Protein AF-A0A7W9D4F5-F1 (afdb_monomer)

Sequence (59 aa):
MQEEQRRTEDASKDAFFERIAKLSEEMVAAHGKDFSMGALVLGARWIAEGRGDPGHKAN

Structure (mmCIF, N/CA/C/O backbone):
data_AF-A0A7W9D4F5-F1
#
_entry.id   AF-A0A7W9D4F5-F1
#
loop_
_atom_site.group_PDB
_atom_site.id
_atom_site.type_symbol
_atom_site.label_atom_id
_atom_site.label_alt_id
_atom_site.label_comp_id
_atom_site.label_asym_id
_atom_site.label_entity_id
_atom_site.label_seq_id
_atom_site.pdbx_PDB_ins_code
_atom_site.Cartn_x
_atom_site.Cartn_y
_atom_site.Cartn_z
_atom_site.occupancy
_atom_site.B_iso_or_equiv
_atom_site.auth_seq_id
_atom_site.auth_comp_id
_atom_site.auth_asym_id
_atom_site.auth_atom_id
_atom_site.pdbx_PDB_model_num
ATOM 1 N N . MET A 1 1 ? -14.448 -3.792 28.249 1.00 62.16 1 MET A N 1
ATOM 2 C CA . MET A 1 1 ? -14.924 -3.160 26.995 1.00 62.16 1 MET A CA 1
ATOM 3 C C . MET A 1 1 ? -13.800 -2.540 26.151 1.00 62.16 1 MET A C 1
ATOM 5 O O . MET A 1 1 ? -13.847 -2.701 24.944 1.00 62.16 1 MET A O 1
ATOM 9 N N . GLN A 1 2 ? -12.766 -1.893 26.718 1.00 60.06 2 GLN A N 1
ATOM 10 C CA . GLN A 1 2 ? -11.675 -1.280 25.917 1.00 60.06 2 GLN A CA 1
ATOM 11 C C . GLN A 1 2 ? -10.720 -2.272 25.206 1.00 60.06 2 GLN A C 1
ATOM 13 O O . GLN A 1 2 ? -9.975 -1.890 24.307 1.00 60.06 2 GLN A O 1
ATOM 18 N N . GLU A 1 3 ? -10.695 -3.544 25.603 1.00 61.47 3 GLU A N 1
ATOM 19 C CA . GLU A 1 3 ? -9.862 -4.580 24.959 1.00 61.47 3 GLU A CA 1
ATOM 20 C C . GLU A 1 3 ? -10.507 -5.143 23.687 1.00 61.47 3 GLU A C 1
ATOM 22 O O . GLU A 1 3 ? -9.823 -5.467 22.722 1.00 61.47 3 GLU A O 1
ATOM 27 N N . GLU A 1 4 ? -11.837 -5.190 23.656 1.00 63.78 4 GLU A N 1
ATOM 28 C CA . GLU A 1 4 ? -12.614 -5.696 22.524 1.00 63.78 4 GLU A CA 1
ATOM 29 C C . GLU A 1 4 ? -12.634 -4.697 21.359 1.00 63.78 4 GLU A C 1
ATOM 31 O O . GLU A 1 4 ? -12.565 -5.092 20.195 1.00 63.78 4 GLU A O 1
ATOM 36 N N . GLN A 1 5 ? -12.614 -3.396 21.675 1.00 63.06 5 GLN A N 1
ATOM 37 C CA . GLN A 1 5 ? -12.435 -2.325 20.691 1.00 63.06 5 GLN A CA 1
ATOM 38 C C . GLN A 1 5 ? -11.055 -2.394 20.032 1.00 63.06 5 GLN A C 1
ATOM 40 O O . GLN A 1 5 ? -10.992 -2.446 18.809 1.00 63.06 5 GLN A O 1
ATOM 45 N N . ARG A 1 6 ? -9.968 -2.520 20.810 1.00 62.88 6 ARG A N 1
ATOM 46 C CA . ARG A 1 6 ? -8.611 -2.686 20.254 1.00 62.88 6 ARG A CA 1
ATOM 47 C C . ARG A 1 6 ? -8.494 -3.922 19.366 1.00 62.88 6 ARG A C 1
ATOM 49 O O . ARG A 1 6 ? -8.007 -3.821 18.251 1.00 62.88 6 ARG A O 1
ATOM 56 N N . ARG A 1 7 ? -9.033 -5.066 19.803 1.00 68.38 7 ARG A N 1
ATOM 57 C CA . ARG A 1 7 ? -9.022 -6.301 19.001 1.00 68.38 7 ARG A CA 1
ATOM 58 C C . ARG A 1 7 ? -9.785 -6.153 17.679 1.00 68.38 7 ARG A C 1
ATOM 60 O O . ARG A 1 7 ? -9.361 -6.696 16.664 1.00 68.38 7 ARG A O 1
ATOM 67 N N . THR A 1 8 ? -10.906 -5.434 17.691 1.00 71.12 8 THR A N 1
ATOM 68 C CA . THR A 1 8 ? -11.713 -5.178 16.487 1.00 71.12 8 THR A CA 1
ATOM 69 C C . THR A 1 8 ? -11.028 -4.179 15.552 1.00 71.12 8 THR A C 1
ATOM 71 O O . THR A 1 8 ? -11.039 -4.361 14.335 1.00 71.12 8 THR A O 1
ATOM 74 N N . GLU A 1 9 ? -10.398 -3.142 16.103 1.00 70.06 9 GLU A N 1
ATOM 75 C CA . GLU A 1 9 ? -9.603 -2.175 15.342 1.00 70.06 9 GLU A CA 1
ATOM 76 C C . GLU A 1 9 ? -8.381 -2.825 14.692 1.00 70.06 9 GLU A C 1
ATOM 78 O O . GLU A 1 9 ? -8.103 -2.561 13.524 1.00 70.06 9 GLU A O 1
ATOM 83 N N . ASP A 1 10 ? -7.683 -3.697 15.415 1.00 74.31 10 ASP A N 1
ATOM 84 C CA . ASP A 1 10 ? -6.522 -4.419 14.897 1.00 74.31 10 ASP A CA 1
ATOM 85 C C . ASP A 1 10 ? -6.938 -5.388 13.782 1.00 74.31 10 ASP A C 1
ATOM 87 O O . ASP A 1 10 ? -6.354 -5.358 12.702 1.00 74.31 10 ASP A O 1
ATOM 91 N N . ALA A 1 11 ? -8.046 -6.119 13.955 1.00 78.94 11 ALA A N 1
ATOM 92 C CA . ALA A 1 11 ? -8.598 -6.972 12.899 1.00 78.94 11 ALA A CA 1
ATOM 93 C C . ALA A 1 11 ? -8.993 -6.185 11.633 1.00 78.94 11 ALA A C 1
ATOM 95 O O . ALA A 1 11 ? -8.819 -6.663 10.512 1.00 78.94 11 ALA A O 1
ATOM 96 N N . SER A 1 12 ? -9.518 -4.967 11.796 1.00 83.44 12 SER A N 1
ATOM 97 C CA . SER A 1 12 ? -9.844 -4.086 10.671 1.00 83.44 12 SER A CA 1
ATOM 98 C C . SER A 1 12 ? -8.582 -3.635 9.929 1.00 83.44 12 SER A C 1
ATOM 100 O O . SER A 1 12 ? -8.529 -3.711 8.701 1.00 83.44 12 SER A O 1
ATOM 102 N N . LYS A 1 13 ? -7.538 -3.222 10.661 1.00 84.19 13 LYS A N 1
ATOM 103 C CA . LYS A 1 13 ? -6.245 -2.820 10.081 1.00 84.19 13 LYS A CA 1
ATOM 104 C C . LYS A 1 13 ? -5.588 -3.968 9.319 1.00 84.19 13 LYS A C 1
ATOM 106 O O . LYS A 1 13 ? -5.173 -3.767 8.179 1.00 84.19 13 LYS A O 1
ATOM 111 N N . ASP A 1 14 ? -5.560 -5.163 9.901 1.00 89.69 14 ASP A N 1
ATOM 112 C CA . ASP A 1 14 ? -4.997 -6.358 9.267 1.00 89.69 14 ASP A CA 1
ATOM 113 C C . ASP A 1 14 ? -5.709 -6.682 7.944 1.00 89.69 14 ASP A C 1
ATOM 115 O O . ASP A 1 14 ? -5.058 -6.937 6.930 1.00 89.69 14 ASP A O 1
ATOM 119 N N . ALA A 1 15 ? -7.040 -6.549 7.895 1.00 91.38 15 ALA A N 1
ATOM 120 C CA . ALA A 1 15 ? -7.807 -6.743 6.664 1.00 91.38 15 ALA A CA 1
ATOM 121 C C . ALA A 1 15 ? -7.445 -5.731 5.558 1.00 91.38 15 ALA A C 1
ATOM 123 O O . ALA A 1 15 ? -7.474 -6.072 4.370 1.00 91.38 15 ALA A O 1
ATOM 124 N N . PHE A 1 16 ? -7.096 -4.488 5.911 1.00 92.00 16 PHE A N 1
ATOM 125 C CA . PHE A 1 16 ? -6.583 -3.520 4.937 1.00 92.00 16 PHE A CA 1
ATOM 126 C C . PHE A 1 16 ? -5.188 -3.903 4.443 1.00 92.00 16 PHE A C 1
ATOM 128 O O . PHE A 1 16 ? -4.947 -3.840 3.236 1.00 92.00 16 PHE A O 1
ATOM 135 N N . PHE A 1 17 ? -4.297 -4.349 5.332 1.00 91.38 17 PHE A N 1
ATOM 136 C CA . PHE A 1 17 ? -2.970 -4.824 4.938 1.00 91.38 17 PHE A CA 1
ATOM 137 C C . PHE A 1 17 ? -3.047 -6.021 3.986 1.00 91.38 17 PHE A C 1
ATOM 139 O O . PHE A 1 17 ? -2.373 -6.017 2.957 1.00 91.38 17 PHE A O 1
ATOM 146 N N . GLU A 1 18 ? -3.922 -6.994 4.251 1.00 94.50 18 GLU A N 1
ATOM 147 C CA . GLU A 1 18 ? -4.135 -8.132 3.348 1.00 94.50 18 GLU A CA 1
ATOM 148 C C . GLU A 1 18 ? -4.629 -7.704 1.962 1.00 94.50 18 GLU A C 1
ATOM 150 O O . GLU A 1 18 ? -4.192 -8.243 0.943 1.00 94.50 18 GLU A O 1
ATOM 155 N N . ARG A 1 19 ? -5.546 -6.733 1.897 1.00 95.38 19 ARG A N 1
ATOM 156 C CA . ARG A 1 19 ? -6.051 -6.215 0.616 1.00 95.38 19 ARG A CA 1
ATOM 157 C C . ARG A 1 19 ? -4.968 -5.477 -0.160 1.00 95.38 19 ARG A C 1
ATOM 159 O O . ARG A 1 19 ? -4.873 -5.661 -1.370 1.00 95.38 19 ARG A O 1
ATOM 166 N N . ILE A 1 20 ? -4.147 -4.680 0.524 1.00 94.50 20 ILE A N 1
ATOM 167 C CA . ILE A 1 20 ? -3.001 -4.001 -0.093 1.00 94.50 20 ILE A CA 1
ATOM 168 C C . ILE A 1 20 ? -2.010 -5.035 -0.630 1.00 94.50 20 ILE A C 1
ATOM 170 O O . ILE A 1 20 ? -1.535 -4.880 -1.752 1.00 94.50 20 ILE A O 1
ATOM 174 N N . ALA A 1 21 ? -1.734 -6.105 0.120 1.00 94.12 21 ALA A N 1
ATOM 175 C CA . ALA A 1 21 ? -0.848 -7.178 -0.321 1.00 94.12 21 ALA A CA 1
ATOM 176 C C . ALA A 1 21 ? -1.368 -7.861 -1.596 1.00 94.12 21 ALA A C 1
ATOM 178 O O . ALA A 1 21 ? -0.652 -7.900 -2.594 1.00 94.12 21 ALA A O 1
ATOM 179 N N .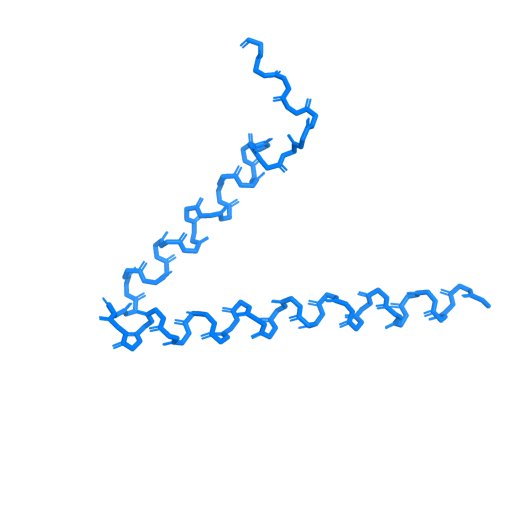 LYS A 1 22 ? -2.636 -8.292 -1.609 1.00 96.75 22 LYS A N 1
ATOM 180 C CA . LYS A 1 22 ? -3.262 -8.914 -2.790 1.00 96.75 22 LYS A CA 1
ATOM 181 C C . LYS A 1 22 ? -3.245 -7.995 -4.010 1.00 96.75 22 LYS A C 1
ATOM 183 O O . LYS A 1 22 ? -2.841 -8.411 -5.089 1.00 96.75 22 LYS A O 1
ATOM 188 N N . LEU A 1 23 ? -3.606 -6.724 -3.828 1.00 96.00 23 LEU A N 1
ATOM 189 C CA . LEU A 1 23 ? -3.552 -5.736 -4.907 1.00 96.00 23 LEU A CA 1
ATOM 190 C C . LEU A 1 23 ? -2.122 -5.559 -5.436 1.00 96.00 23 LEU A C 1
ATOM 192 O O . LEU A 1 23 ? -1.909 -5.474 -6.642 1.00 96.00 23 LEU A O 1
ATOM 196 N N . SER A 1 24 ? -1.136 -5.530 -4.539 1.00 95.12 24 SER A N 1
ATOM 197 C CA . SER A 1 24 ? 0.273 -5.430 -4.921 1.00 95.12 24 SER A CA 1
ATOM 198 C C . SER A 1 24 ? 0.698 -6.632 -5.764 1.00 95.12 24 SER A C 1
ATOM 200 O O . SER A 1 24 ? 1.351 -6.449 -6.784 1.00 95.12 24 SER A O 1
ATOM 202 N N . GLU A 1 25 ? 0.303 -7.847 -5.384 1.00 96.62 25 GLU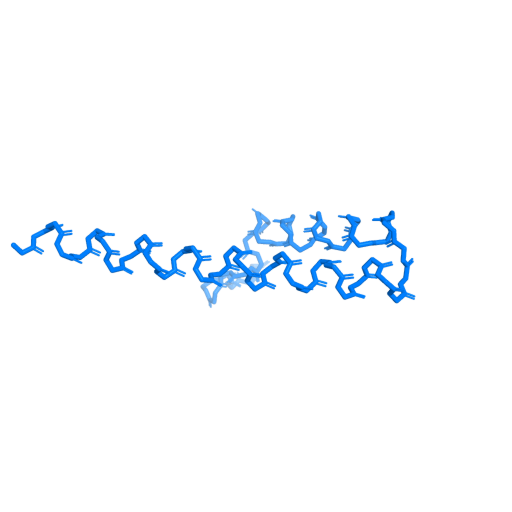 A N 1
ATOM 203 C CA . GLU A 1 25 ? 0.581 -9.066 -6.153 1.00 96.62 25 GLU A CA 1
ATOM 204 C C . GLU A 1 25 ? -0.043 -9.020 -7.555 1.00 96.62 25 GLU A C 1
ATOM 206 O O . GLU A 1 25 ? 0.642 -9.310 -8.537 1.00 96.62 25 GLU A O 1
ATOM 211 N N . GLU A 1 26 ? -1.302 -8.587 -7.668 1.00 97.19 26 GLU A N 1
ATOM 212 C CA . GLU A 1 26 ? -1.988 -8.417 -8.956 1.00 97.19 26 GLU A CA 1
ATOM 213 C C . GLU A 1 26 ? -1.272 -7.395 -9.854 1.00 97.19 26 GLU A C 1
ATOM 215 O O . GLU A 1 26 ? -1.029 -7.655 -11.036 1.00 97.19 26 GLU A O 1
ATOM 220 N N . MET A 1 27 ? -0.864 -6.254 -9.291 1.00 97.31 27 MET A N 1
ATOM 221 C CA . MET A 1 27 ? -0.117 -5.224 -10.017 1.00 97.31 27 MET A CA 1
ATOM 222 C C . MET A 1 27 ? 1.258 -5.731 -10.469 1.00 97.31 27 MET A C 1
ATOM 224 O O . MET A 1 27 ? 1.676 -5.451 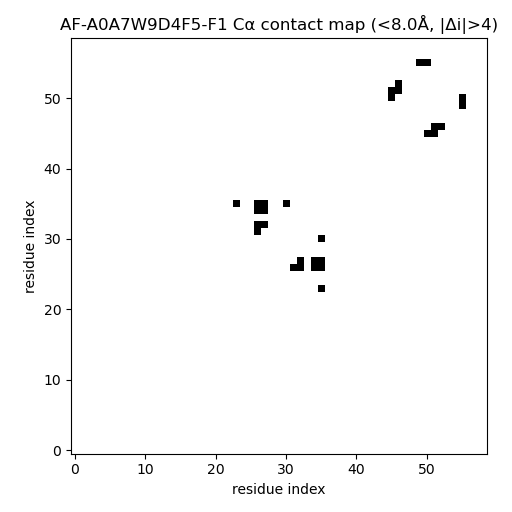-11.597 1.00 97.31 27 MET A O 1
ATOM 228 N N . VAL A 1 28 ? 1.948 -6.512 -9.629 1.00 97.25 28 VAL A N 1
ATOM 229 C CA . VAL A 1 28 ? 3.250 -7.104 -9.967 1.00 97.25 28 VAL A CA 1
ATOM 230 C C . VAL A 1 28 ? 3.098 -8.108 -11.103 1.00 97.25 28 VAL A C 1
ATOM 232 O O . VAL A 1 28 ? 3.906 -8.089 -12.030 1.00 97.25 28 VAL A O 1
ATOM 235 N N . ALA A 1 29 ? 2.062 -8.948 -11.061 1.00 97.06 29 ALA A N 1
ATOM 236 C CA . ALA A 1 29 ? 1.787 -9.925 -12.107 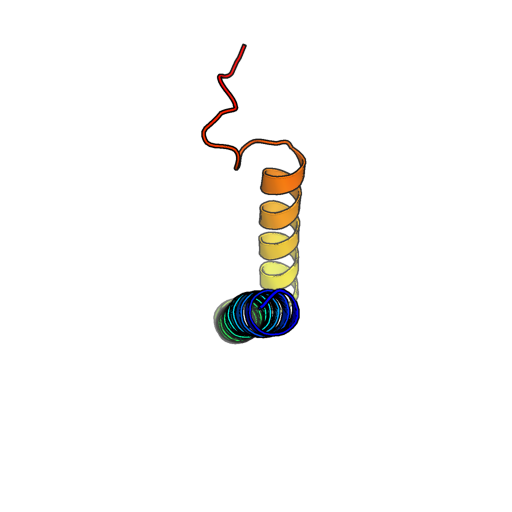1.00 97.06 29 ALA A CA 1
ATOM 237 C C . ALA A 1 29 ? 1.441 -9.262 -13.453 1.00 97.06 29 ALA A C 1
ATOM 239 O O . ALA A 1 29 ? 1.865 -9.751 -14.499 1.00 97.06 29 ALA A O 1
ATOM 240 N N . ALA A 1 30 ? 0.708 -8.144 -13.437 1.00 96.75 30 ALA A N 1
ATOM 241 C CA . ALA A 1 30 ? 0.278 -7.449 -14.651 1.00 96.75 30 ALA A CA 1
ATOM 242 C C . ALA A 1 30 ? 1.343 -6.509 -15.251 1.00 96.75 30 ALA A C 1
ATOM 244 O O . ALA A 1 30 ? 1.461 -6.409 -16.472 1.00 96.75 30 ALA A O 1
ATOM 245 N N . HIS A 1 31 ? 2.100 -5.798 -14.411 1.00 94.62 31 HIS A N 1
ATOM 246 C CA . HIS A 1 31 ? 2.937 -4.664 -14.832 1.00 94.62 31 HIS A CA 1
ATOM 247 C C . HIS A 1 31 ? 4.375 -4.704 -14.299 1.00 94.62 31 HIS A C 1
ATOM 249 O O . HIS A 1 31 ? 5.198 -3.869 -14.677 1.00 94.62 31 HIS A O 1
ATOM 255 N N . GLY A 1 32 ? 4.704 -5.669 -13.441 1.00 94.94 32 GLY A N 1
ATOM 256 C CA . GLY A 1 32 ? 6.031 -5.825 -12.861 1.00 94.94 32 GLY A CA 1
ATOM 257 C C . GLY A 1 32 ? 6.225 -5.104 -11.526 1.00 94.94 32 GLY A C 1
ATOM 258 O O . GLY A 1 32 ? 5.431 -4.271 -11.071 1.00 94.94 32 GLY A O 1
ATOM 259 N N . LYS A 1 33 ? 7.328 -5.464 -10.867 1.00 94.56 33 LYS A N 1
ATOM 260 C CA . LYS A 1 33 ? 7.651 -5.037 -9.501 1.00 94.56 33 LYS A CA 1
ATOM 261 C C . LYS A 1 33 ? 7.901 -3.537 -9.375 1.00 94.56 33 LYS A C 1
ATOM 263 O O . LYS A 1 33 ? 7.390 -2.918 -8.443 1.00 94.56 33 LYS A O 1
ATOM 268 N N . ASP A 1 34 ? 8.647 -2.959 -10.310 1.00 96.31 34 ASP A N 1
ATOM 269 C CA . ASP A 1 34 ? 9.073 -1.559 -10.225 1.00 96.31 34 ASP A CA 1
ATOM 270 C C . ASP A 1 34 ? 7.889 -0.597 -10.373 1.00 96.31 34 ASP A C 1
ATOM 272 O O . ASP A 1 34 ? 7.759 0.356 -9.603 1.00 96.31 34 ASP A O 1
ATOM 276 N N . PHE A 1 35 ? 6.969 -0.904 -11.294 1.00 94.94 35 PHE A N 1
ATOM 277 C CA . PHE A 1 35 ? 5.717 -0.164 -11.442 1.00 94.94 35 PHE A CA 1
ATOM 278 C C . PHE A 1 35 ? 4.881 -0.221 -10.160 1.00 94.94 35 PHE A C 1
ATOM 280 O O . PHE A 1 35 ? 4.447 0.811 -9.650 1.00 94.94 35 PHE A O 1
ATOM 287 N N . SER A 1 36 ? 4.695 -1.425 -9.617 1.00 96.56 36 SER A N 1
ATOM 288 C CA . SER A 1 36 ? 3.835 -1.648 -8.452 1.00 96.56 36 SER A CA 1
ATOM 289 C C . SER A 1 36 ? 4.344 -0.909 -7.220 1.00 96.56 36 SER A C 1
ATOM 291 O O . SER A 1 36 ? 3.588 -0.221 -6.536 1.00 96.56 36 SER A O 1
ATOM 293 N N . MET A 1 37 ? 5.655 -0.977 -6.983 1.00 95.31 37 MET A N 1
ATOM 294 C CA . MET A 1 37 ? 6.303 -0.245 -5.902 1.00 95.31 37 MET A CA 1
ATOM 295 C C . MET A 1 37 ? 6.158 1.270 -6.080 1.00 95.31 37 MET A C 1
ATOM 297 O O . MET A 1 37 ? 5.778 1.961 -5.136 1.00 95.31 37 MET A O 1
ATOM 301 N N . GLY A 1 38 ? 6.403 1.787 -7.288 1.00 95.69 38 GLY A N 1
ATOM 302 C CA . GLY A 1 38 ? 6.261 3.213 -7.585 1.00 95.69 38 GLY A CA 1
ATOM 303 C C . GLY A 1 38 ? 4.838 3.729 -7.358 1.00 95.69 38 GLY A C 1
ATOM 304 O O . GLY A 1 38 ? 4.652 4.776 -6.738 1.00 95.69 38 GLY A O 1
ATOM 305 N N . ALA A 1 39 ? 3.828 2.973 -7.791 1.00 96.00 39 ALA A N 1
ATOM 306 C CA . ALA A 1 39 ? 2.424 3.332 -7.618 1.00 96.00 39 ALA A CA 1
ATOM 307 C C . ALA A 1 39 ? 2.009 3.392 -6.137 1.00 96.00 39 ALA A C 1
ATOM 309 O O . ALA A 1 39 ? 1.360 4.352 -5.716 1.00 96.00 39 ALA A O 1
ATOM 310 N N . LEU A 1 40 ? 2.428 2.415 -5.326 1.00 94.69 40 LEU A N 1
ATOM 311 C CA . LEU A 1 40 ? 2.131 2.393 -3.890 1.00 94.69 40 LEU A CA 1
ATOM 312 C C . LEU A 1 40 ? 2.843 3.523 -3.137 1.00 94.69 40 LEU A C 1
ATOM 314 O O . LEU A 1 40 ? 2.238 4.158 -2.274 1.00 94.69 40 LEU A O 1
ATOM 318 N N . VAL A 1 41 ? 4.094 3.829 -3.496 1.00 95.00 41 VAL A N 1
ATOM 319 C CA . VAL A 1 41 ? 4.835 4.974 -2.939 1.00 95.00 41 VAL A CA 1
ATOM 320 C C . VAL A 1 41 ? 4.145 6.297 -3.284 1.00 95.00 41 VAL A C 1
ATOM 322 O O . VAL A 1 41 ? 4.018 7.162 -2.417 1.00 95.00 41 VAL A O 1
ATOM 325 N N . LEU A 1 42 ? 3.652 6.459 -4.517 1.00 94.50 42 LEU A N 1
ATOM 326 C CA . LEU A 1 42 ? 2.884 7.645 -4.913 1.00 94.50 42 LEU A CA 1
ATOM 327 C C . LEU A 1 42 ? 1.572 7.768 -4.130 1.00 94.50 42 LEU A C 1
ATOM 329 O O . LEU A 1 42 ? 1.247 8.858 -3.662 1.00 94.50 42 LEU A O 1
ATOM 333 N N . GLY A 1 43 ? 0.84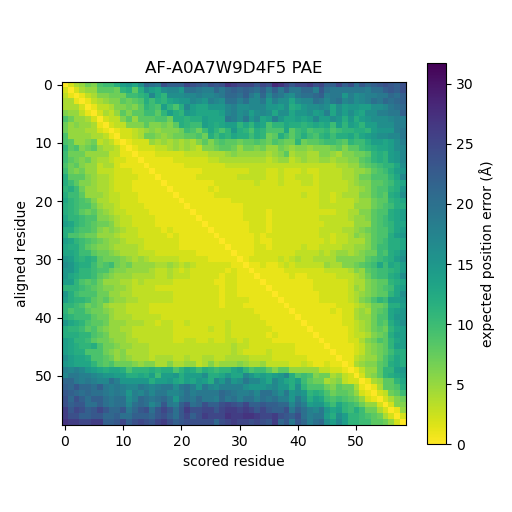9 6.662 -3.937 1.00 91.69 43 GLY A N 1
ATOM 334 C CA . GLY A 1 43 ? -0.359 6.635 -3.110 1.00 91.69 43 GLY A CA 1
ATOM 335 C C . GLY A 1 43 ? -0.078 7.027 -1.657 1.00 91.69 43 GLY A C 1
ATOM 336 O O . GLY A 1 43 ? -0.758 7.891 -1.107 1.00 91.69 43 GLY A O 1
ATOM 337 N N . ALA A 1 44 ? 0.975 6.469 -1.054 1.00 92.50 44 ALA A N 1
ATOM 338 C CA . ALA A 1 44 ? 1.396 6.823 0.300 1.00 92.50 44 ALA A CA 1
ATOM 339 C C . ALA A 1 44 ? 1.771 8.309 0.417 1.00 92.50 44 ALA A C 1
ATOM 341 O O . ALA A 1 44 ? 1.367 8.982 1.366 1.00 92.50 44 ALA A O 1
ATOM 342 N N . ARG A 1 45 ? 2.494 8.844 -0.574 1.00 91.44 45 ARG A N 1
ATOM 343 C CA . ARG A 1 45 ? 2.859 10.262 -0.625 1.00 91.44 45 ARG A CA 1
ATOM 344 C C . ARG A 1 45 ? 1.633 11.1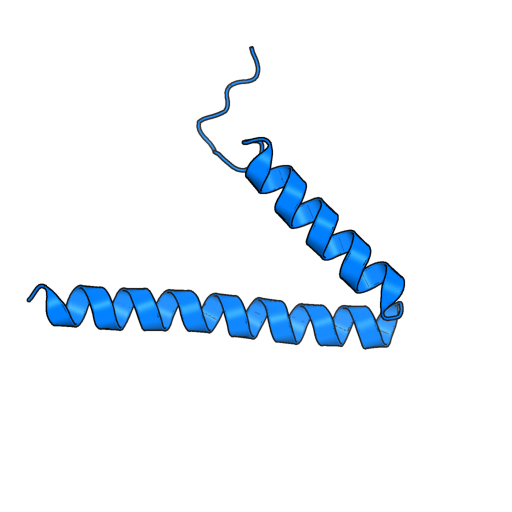66 -0.724 1.00 91.44 45 ARG A C 1
ATOM 346 O O . ARG A 1 45 ? 1.565 12.158 -0.013 1.00 91.44 45 ARG A O 1
ATOM 353 N N . TRP A 1 46 ? 0.649 10.804 -1.541 1.00 90.31 46 TRP A N 1
ATOM 354 C CA . TRP A 1 46 ? -0.600 11.557 -1.671 1.00 90.31 46 TRP A CA 1
ATOM 355 C C . TRP A 1 46 ? -1.370 11.652 -0.343 1.00 90.31 46 TRP A C 1
ATOM 357 O O . TRP A 1 46 ? -1.889 12.715 0.001 1.00 90.31 46 TRP A O 1
ATOM 367 N N . ILE A 1 47 ? -1.392 10.561 0.432 1.00 88.44 47 ILE A N 1
ATOM 368 C CA . ILE A 1 47 ? -1.967 10.542 1.785 1.00 88.44 47 ILE A CA 1
ATOM 369 C C . ILE A 1 47 ? -1.155 11.449 2.718 1.00 88.44 47 ILE A C 1
ATOM 371 O O . ILE A 1 47 ? -1.733 12.272 3.425 1.00 88.44 47 ILE A O 1
ATOM 375 N N . ALA A 1 48 ? 0.177 11.335 2.696 1.00 88.38 48 ALA A N 1
ATOM 376 C CA . ALA A 1 48 ? 1.076 12.139 3.527 1.00 88.38 48 ALA A CA 1
ATOM 377 C C . ALA A 1 48 ? 0.998 13.647 3.222 1.00 88.38 48 ALA A C 1
ATO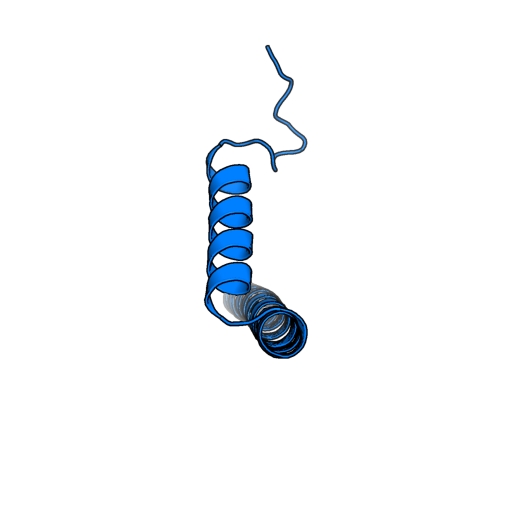M 379 O O . ALA A 1 48 ? 1.152 14.467 4.121 1.00 88.38 48 ALA A O 1
ATOM 380 N N . GLU A 1 49 ? 0.709 14.016 1.973 1.00 90.69 49 GLU A N 1
ATOM 381 C CA . GLU A 1 49 ? 0.464 15.396 1.535 1.00 90.69 49 GLU A CA 1
ATOM 382 C C . GLU A 1 49 ? -0.910 15.938 1.985 1.00 90.69 49 GLU A C 1
ATOM 384 O O . GLU A 1 49 ? -1.266 17.068 1.659 1.00 90.69 49 GLU A O 1
ATOM 389 N N . GLY A 1 50 ? -1.702 15.156 2.730 1.00 82.12 50 GLY A N 1
ATOM 390 C CA . GLY A 1 50 ? -3.011 15.562 3.247 1.00 82.12 50 GLY A CA 1
ATOM 391 C C . GLY A 1 50 ? -4.120 15.567 2.196 1.00 82.12 50 GLY A C 1
ATOM 392 O O . GLY A 1 50 ? -5.247 15.952 2.491 1.00 82.12 50 GLY A O 1
ATOM 393 N N . ARG A 1 51 ? -3.844 15.101 0.971 1.00 72.12 51 ARG A N 1
ATOM 394 C CA . ARG A 1 51 ? -4.822 15.101 -0.129 1.00 72.12 51 ARG A CA 1
ATOM 395 C C . ARG A 1 51 ? -5.913 14.036 0.038 1.00 72.12 51 ARG A C 1
ATOM 397 O O . ARG A 1 51 ? -6.926 14.104 -0.652 1.00 72.12 51 ARG A O 1
ATOM 404 N N . GLY A 1 52 ? -5.715 13.093 0.961 1.00 64.00 52 GLY A N 1
ATOM 405 C CA . GLY A 1 52 ? -6.688 12.070 1.356 1.00 64.00 52 GLY A CA 1
ATOM 406 C C . GLY A 1 52 ? -7.619 12.449 2.498 1.00 64.00 52 GLY A C 1
ATOM 407 O O . GLY A 1 52 ? -8.479 11.644 2.850 1.00 64.00 52 GLY A O 1
ATOM 408 N N . ASP A 1 53 ? -7.470 13.642 3.070 1.00 64.94 53 ASP A N 1
ATOM 409 C CA . ASP A 1 53 ? -8.387 14.130 4.091 1.00 64.94 53 ASP A CA 1
ATOM 410 C C . ASP A 1 53 ? -9.616 14.783 3.423 1.00 64.94 53 ASP A C 1
ATOM 412 O O . ASP A 1 53 ? -9.457 15.778 2.708 1.00 64.94 53 ASP A O 1
ATOM 416 N N . PRO A 1 54 ? -10.854 14.295 3.654 1.00 59.12 54 PRO A N 1
ATOM 417 C CA . PRO A 1 54 ? -12.068 14.987 3.209 1.00 59.12 54 PRO A CA 1
ATOM 418 C C . PRO A 1 54 ? -12.212 16.410 3.792 1.00 59.12 54 PRO A C 1
ATOM 420 O O . PRO A 1 54 ? -13.057 17.179 3.326 1.00 59.12 54 PRO A O 1
ATOM 423 N N . GLY A 1 55 ? -11.396 16.779 4.788 1.00 60.19 55 GLY A N 1
ATOM 424 C CA . GLY A 1 55 ? -11.270 18.120 5.357 1.00 60.19 55 GLY A CA 1
ATOM 425 C C . GLY A 1 55 ? -10.237 19.043 4.695 1.00 60.19 55 GLY A C 1
ATOM 426 O O .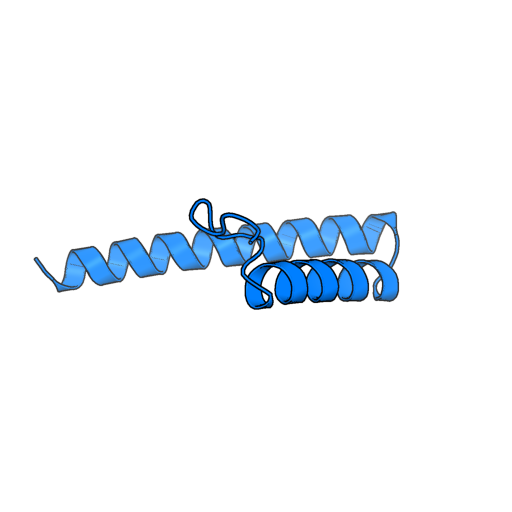 GLY A 1 55 ? -10.247 20.240 4.997 1.00 60.19 55 GLY A O 1
ATOM 427 N N . HIS A 1 56 ? -9.390 18.560 3.774 1.00 59.09 56 H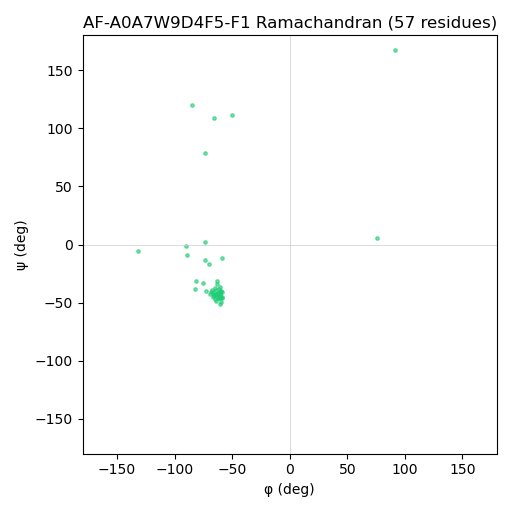IS A N 1
ATOM 428 C CA . HIS A 1 56 ? -8.414 19.400 3.069 1.00 59.09 56 HIS A CA 1
ATOM 429 C C . HIS A 1 56 ? -9.119 20.276 2.022 1.00 59.09 56 HIS A C 1
ATOM 431 O O . HIS A 1 56 ? -9.127 19.999 0.821 1.00 59.09 56 HIS A O 1
ATOM 437 N N . LYS A 1 57 ? -9.751 21.362 2.479 1.00 56.81 57 LYS A N 1
ATOM 438 C CA . LYS A 1 57 ? -10.114 22.472 1.600 1.00 56.81 57 LYS A CA 1
ATOM 439 C C . LYS A 1 57 ? -8.809 23.088 1.111 1.00 56.81 57 LYS A C 1
ATOM 441 O O . LYS A 1 57 ? -8.095 23.704 1.897 1.00 56.81 57 LYS A O 1
ATOM 446 N N . ALA A 1 58 ? -8.511 22.877 -0.169 1.00 58.31 58 ALA A N 1
ATOM 447 C CA . ALA A 1 58 ? -7.479 23.614 -0.876 1.00 58.31 58 ALA A CA 1
ATOM 448 C C . ALA A 1 58 ? -7.713 25.116 -0.633 1.00 58.31 58 ALA A C 1
ATOM 450 O O . ALA A 1 58 ? -8.755 25.650 -1.018 1.00 58.31 58 ALA A O 1
ATOM 451 N N . ASN A 1 59 ? -6.791 25.719 0.113 1.00 55.03 59 ASN A N 1
ATOM 452 C CA . ASN A 1 59 ? -6.582 27.162 0.210 1.00 55.03 59 ASN A CA 1
ATOM 453 C C . ASN A 1 59 ? -5.992 27.634 -1.119 1.00 55.03 59 ASN A C 1
ATOM 455 O O . ASN A 1 59 ? -4.986 27.010 -1.534 1.00 55.03 59 ASN A O 1
#

Foldseek 3Di:
DVVVVVVVVVVVVVVVVVVLVVVLVVCCVPPRNVVSVVVVVVVVVCVVVVVPPPPPPPD

Organism: NCBI:txid1650438

Radius of gyration: 15.53 Å; Cα contacts (8 Å, |Δi|>4): 15; chains: 1; bounding box: 24×37×42 Å

Solvent-accessible surface area (backbone atoms only — not comparable to full-atom values): 3427 Å² total; per-residue (Å²): 113,77,64,60,52,51,55,50,52,50,54,52,51,51,54,51,53,54,50,52,49,53,53,43,52,53,37,28,74,76,67,32,62,69,55,36,52,52,52,52,52,50,52,53,48,42,46,73,71,43,73,69,44,97,78,60,70,85,125

Secondary structure (DSSP, 8-state):
-HHHHHHHHHHHHHHHHHHHHHHHHHHHHHH-HHHHHHHHHHHHHHHHTTTT-TT----

pLDDT: mean 83.48, std 14.53, range [55.03, 97.31]

Mean predicted aligned error: 7.77 Å